Protein AF-A0A3D5R9Z0-F1 (afdb_monomer)

Foldseek 3Di:
DDWFDQLLATADLDDLVRLVVVVVVCVVVVHDFFEAADEPVLSVVCNVDVVSSVVRNPGPHYFHADCVVVVSCVVVVRDRPDHHHPVSRD

Sequence (90 aa):
MKRTSILGVKINNLKFTEVEEILLDTLAKGKKKSVFTPNTEIIMMCQEDKDLLRVINSGDIVTPDGIGLIYASKIYRAGLKERVTGFDIS

Mean predicted aligned error: 3.31 Å

Solvent-accessible surface area (backbone atoms only — not comparable to full-atom values): 5112 Å² total; per-residue (Å²): 132,69,62,32,63,57,91,83,43,53,31,43,59,49,47,59,68,60,50,50,55,51,50,53,54,33,52,77,68,76,49,86,78,49,75,41,49,52,32,58,68,53,53,55,50,32,73,80,31,67,64,58,39,52,53,60,55,65,37,75,41,24,34,38,12,54,67,60,44,55,54,48,18,62,75,68,68,41,67,58,77,48,72,34,42,57,75,82,77,103

pLDDT: mean 91.86, std 6.7, range [65.69, 98.31]

Radius of gyration: 12.66 Å; Cα contacts (8 Å, |Δi|>4): 141; chains: 1; bounding box: 31×20×34 Å

Structure (mmCIF, N/CA/C/O backbone):
data_AF-A0A3D5R9Z0-F1
#
_entry.id   AF-A0A3D5R9Z0-F1
#
loop_
_atom_site.group_PDB
_atom_site.id
_atom_site.type_symbol
_atom_site.label_atom_id
_atom_site.label_alt_id
_atom_site.label_comp_id
_atom_site.label_asym_id
_atom_site.label_entity_id
_atom_site.label_seq_id
_atom_site.pdbx_PDB_ins_code
_atom_site.Cartn_x
_atom_site.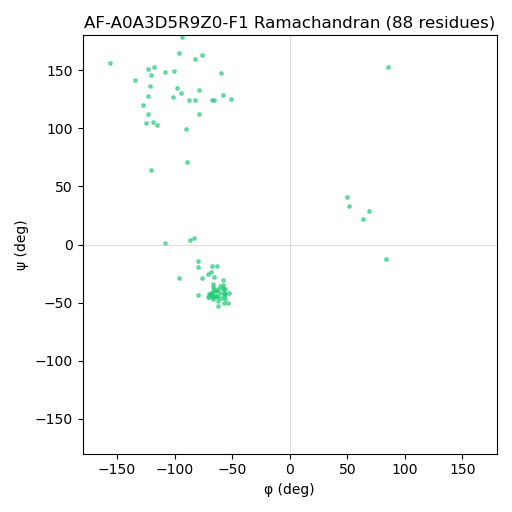Cartn_y
_atom_site.Cartn_z
_atom_site.occupancy
_atom_site.B_iso_or_equiv
_atom_site.auth_seq_id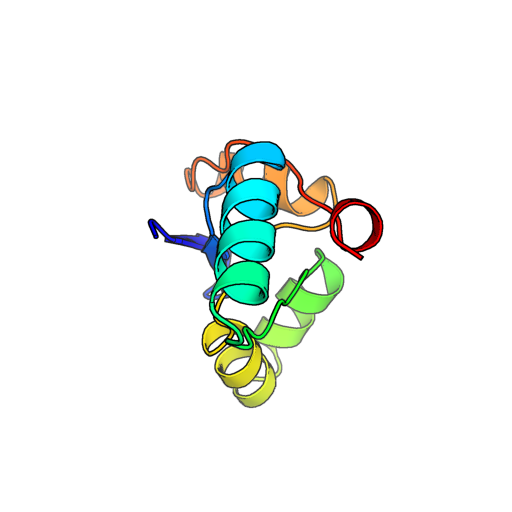
_atom_site.auth_comp_id
_atom_site.auth_asym_id
_atom_site.auth_atom_id
_atom_site.pdbx_PDB_model_num
ATOM 1 N N . MET A 1 1 ? -6.270 10.759 1.673 1.00 78.88 1 MET A N 1
ATOM 2 C CA . MET A 1 1 ? -4.859 10.405 1.959 1.00 78.88 1 MET A CA 1
ATOM 3 C C . MET A 1 1 ? -4.048 10.605 0.690 1.00 78.88 1 MET A C 1
ATOM 5 O O . MET A 1 1 ? -4.527 10.212 -0.369 1.00 78.88 1 MET A O 1
ATOM 9 N N . LYS A 1 2 ? -2.870 11.239 0.762 1.00 85.38 2 LYS A N 1
ATOM 10 C CA . LYS A 1 2 ? -2.028 11.441 -0.426 1.00 85.38 2 LYS A CA 1
ATOM 11 C C . LYS A 1 2 ? -1.504 10.086 -0.908 1.00 85.38 2 LYS A C 1
ATOM 13 O O . LYS A 1 2 ? -0.885 9.355 -0.135 1.00 85.38 2 LYS A O 1
ATOM 18 N N . ARG A 1 3 ? -1.758 9.763 -2.175 1.00 92.50 3 ARG A N 1
ATOM 19 C CA . ARG A 1 3 ? -1.186 8.591 -2.843 1.00 92.50 3 ARG A CA 1
ATOM 20 C C . ARG A 1 3 ? -0.144 9.026 -3.861 1.00 92.50 3 ARG A C 1
ATOM 22 O O . ARG A 1 3 ? -0.254 10.106 -4.439 1.00 92.50 3 ARG A O 1
ATOM 29 N N . THR A 1 4 ? 0.855 8.181 -4.054 1.00 92.19 4 THR A N 1
ATOM 30 C CA . THR A 1 4 ? 1.868 8.309 -5.095 1.00 92.19 4 THR A CA 1
ATOM 31 C C . THR A 1 4 ? 1.787 7.106 -6.025 1.00 92.19 4 THR A C 1
ATOM 33 O O . THR A 1 4 ? 1.307 6.048 -5.620 1.00 92.19 4 THR A O 1
ATOM 36 N N . SER A 1 5 ? 2.192 7.276 -7.279 1.00 92.94 5 SER A N 1
ATOM 37 C CA . SER A 1 5 ? 2.130 6.209 -8.279 1.00 92.94 5 SER A CA 1
ATOM 38 C C . SER A 1 5 ? 3.509 5.595 -8.467 1.00 92.94 5 SER A C 1
ATOM 40 O O . SER A 1 5 ? 4.468 6.316 -8.742 1.00 92.94 5 SER A O 1
ATOM 42 N N . ILE A 1 6 ? 3.600 4.272 -8.347 1.00 92.81 6 ILE A N 1
ATOM 43 C CA . ILE A 1 6 ? 4.774 3.492 -8.742 1.00 92.81 6 ILE A CA 1
ATOM 44 C C . ILE A 1 6 ? 4.289 2.466 -9.756 1.00 92.81 6 ILE A C 1
ATOM 46 O O . ILE A 1 6 ? 3.494 1.595 -9.416 1.00 92.81 6 ILE A O 1
ATOM 50 N N . LEU A 1 7 ? 4.716 2.619 -11.013 1.00 93.38 7 LEU A N 1
ATOM 51 C CA . LEU A 1 7 ? 4.301 1.750 -12.124 1.00 93.38 7 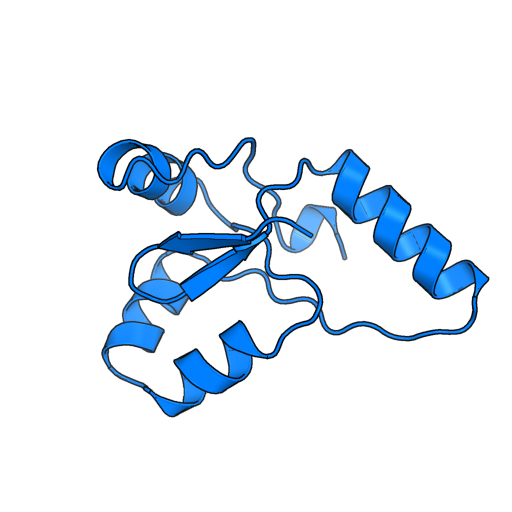LEU A CA 1
ATOM 52 C C . LEU A 1 7 ? 2.767 1.564 -12.209 1.00 93.38 7 LEU A C 1
ATOM 54 O O . LEU A 1 7 ? 2.257 0.469 -12.410 1.00 93.38 7 LEU A O 1
ATOM 58 N N . GLY A 1 8 ? 2.007 2.643 -11.991 1.00 94.38 8 GLY A N 1
ATOM 59 C CA . GLY A 1 8 ? 0.538 2.628 -12.047 1.00 94.38 8 GLY A CA 1
ATOM 60 C C . GLY A 1 8 ? -0.166 2.156 -10.768 1.00 94.38 8 GLY A C 1
ATOM 61 O O . GLY A 1 8 ? -1.373 2.384 -10.626 1.00 94.38 8 GLY A O 1
ATOM 62 N N . VAL A 1 9 ? 0.557 1.573 -9.808 1.00 96.38 9 VAL A N 1
ATOM 63 C CA . VAL A 1 9 ? 0.019 1.205 -8.492 1.00 96.38 9 VAL A CA 1
ATOM 64 C C . VAL A 1 9 ? 0.031 2.429 -7.574 1.00 96.38 9 VAL A C 1
ATOM 66 O O . VAL A 1 9 ? 1.062 3.077 -7.376 1.00 96.38 9 VAL A O 1
ATOM 69 N N . LYS A 1 10 ? -1.135 2.768 -7.018 1.00 95.94 10 LYS A N 1
ATOM 70 C CA . LYS A 1 10 ? -1.364 3.938 -6.164 1.00 95.94 10 LYS A CA 1
ATOM 71 C C . LYS A 1 10 ? -1.116 3.574 -4.706 1.00 95.94 10 LYS A C 1
ATOM 73 O O . LYS A 1 10 ? -2.002 3.056 -4.033 1.00 95.94 10 LYS A O 1
ATOM 78 N N . ILE A 1 11 ? 0.062 3.926 -4.212 1.00 95.38 11 ILE A N 1
ATOM 79 C CA . ILE A 1 11 ? 0.521 3.618 -2.857 1.00 95.38 11 ILE A CA 1
ATOM 80 C C . ILE A 1 11 ? 0.293 4.828 -1.945 1.00 95.38 11 ILE A C 1
ATOM 82 O O . ILE A 1 11 ? 0.596 5.969 -2.307 1.00 95.38 11 ILE A O 1
ATOM 86 N N . ASN A 1 12 ? -0.246 4.598 -0.751 1.00 95.31 12 ASN A N 1
ATOM 87 C CA . ASN A 1 12 ? -0.369 5.600 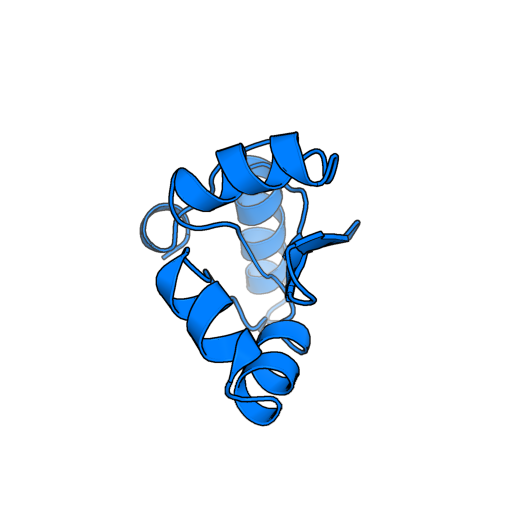0.300 1.00 95.31 12 ASN A CA 1
ATOM 88 C C . ASN A 1 12 ? 1.023 6.012 0.797 1.00 95.31 12 ASN A C 1
ATOM 90 O O . ASN A 1 12 ? 1.80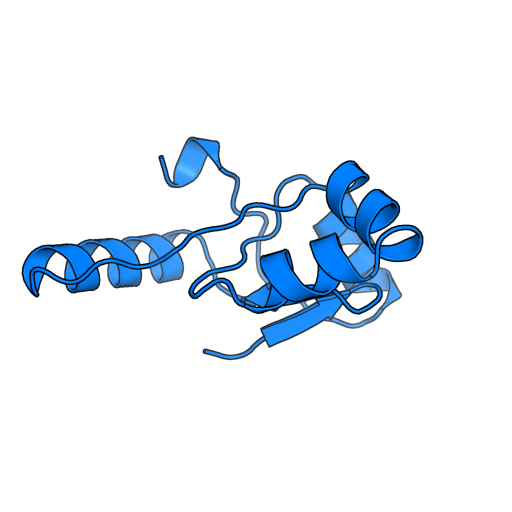6 5.184 1.250 1.00 95.31 12 ASN A O 1
ATOM 94 N N . ASN A 1 13 ? 1.320 7.312 0.748 1.00 93.00 13 ASN A N 1
ATOM 95 C CA . ASN A 1 13 ? 2.587 7.840 1.246 1.00 93.00 13 ASN A CA 1
ATOM 96 C C . ASN A 1 13 ? 2.475 8.213 2.734 1.00 93.00 13 ASN A C 1
ATOM 98 O O . ASN A 1 13 ? 2.400 9.394 3.090 1.00 93.00 13 ASN A O 1
ATOM 102 N N . LEU A 1 14 ? 2.387 7.183 3.572 1.00 92.06 14 LEU A N 1
ATOM 103 C CA . LEU A 1 14 ? 2.181 7.270 5.015 1.00 92.06 14 LEU A CA 1
ATOM 104 C C . LEU A 1 14 ? 3.314 6.552 5.752 1.00 92.06 14 LEU A C 1
ATOM 106 O O . LEU A 1 14 ? 3.895 5.603 5.228 1.00 92.06 14 LEU A O 1
ATOM 110 N N . LYS A 1 15 ? 3.613 7.024 6.958 1.00 91.94 15 LYS A N 1
ATOM 111 C CA . LYS A 1 15 ? 4.419 6.312 7.948 1.00 91.94 15 LYS A CA 1
ATOM 112 C C . LYS A 1 15 ? 3.607 5.208 8.611 1.00 91.94 15 LYS A C 1
ATOM 114 O O . LYS A 1 15 ? 2.377 5.263 8.600 1.00 91.94 15 LYS A O 1
ATOM 119 N N . PHE A 1 16 ? 4.294 4.274 9.257 1.00 91.75 16 PHE A N 1
ATOM 120 C CA . PHE A 1 16 ? 3.654 3.214 10.032 1.00 91.75 16 PHE A CA 1
ATOM 121 C C . PHE A 1 16 ? 2.666 3.770 11.071 1.00 91.75 16 PHE A C 1
ATOM 123 O O . PHE A 1 16 ? 1.494 3.408 11.054 1.00 91.75 16 PHE A O 1
ATOM 130 N N . THR A 1 17 ? 3.098 4.739 11.884 1.00 92.69 17 THR A N 1
ATOM 131 C CA . THR A 1 17 ? 2.256 5.346 12.932 1.00 92.69 17 THR A CA 1
ATOM 132 C C . THR A 1 17 ? 1.008 6.027 12.364 1.00 92.69 17 THR A C 1
ATOM 134 O O . THR A 1 17 ? -0.065 5.953 12.949 1.00 92.69 17 THR A O 1
ATOM 137 N N . GLU A 1 18 ? 1.117 6.650 11.183 1.00 93.94 18 GLU A N 1
ATOM 138 C CA . GLU A 1 18 ? -0.033 7.257 10.499 1.00 93.94 18 GLU A CA 1
ATOM 139 C C . GLU A 1 18 ? -1.037 6.175 10.054 1.00 93.94 18 GLU A C 1
ATOM 141 O O . GLU A 1 18 ? -2.244 6.405 10.079 1.00 93.94 18 GLU A O 1
ATOM 146 N N . VAL A 1 19 ? -0.563 4.998 9.630 1.00 93.81 19 VAL A N 1
ATOM 147 C CA . VAL A 1 19 ? -1.428 3.866 9.256 1.00 93.81 19 VAL A CA 1
ATOM 148 C C . VAL A 1 19 ? -2.095 3.263 10.493 1.00 93.81 19 VAL A C 1
ATOM 150 O O . VAL A 1 19 ? -3.307 3.046 10.469 1.00 93.81 19 VAL A O 1
ATOM 153 N N . GLU A 1 20 ? -1.339 3.051 11.568 1.00 94.06 20 GLU A N 1
ATOM 154 C CA . GLU A 1 20 ? -1.831 2.518 12.842 1.00 94.06 20 GLU A CA 1
ATOM 155 C C . GLU A 1 20 ? -2.958 3.386 13.423 1.00 94.06 20 GLU A C 1
ATOM 157 O O . GLU A 1 20 ? -4.054 2.884 13.681 1.00 94.06 20 GLU A O 1
ATOM 162 N N . GLU A 1 21 ? -2.749 4.703 13.521 1.00 95.19 21 GLU A N 1
ATOM 163 C CA . GLU A 1 21 ? -3.768 5.651 13.993 1.00 95.19 21 GLU A CA 1
ATOM 164 C C . GLU A 1 21 ? -5.061 5.566 13.165 1.00 95.19 21 GLU A C 1
ATOM 166 O O . GLU A 1 21 ? -6.168 5.553 13.710 1.00 95.19 21 GLU A O 1
ATOM 171 N N . ILE A 1 22 ? -4.938 5.462 11.836 1.00 94.88 22 ILE A N 1
ATOM 172 C CA . ILE A 1 22 ? -6.090 5.349 10.934 1.00 94.88 22 ILE A CA 1
ATOM 173 C C . ILE A 1 22 ? -6.851 4.041 11.167 1.00 94.88 22 ILE A C 1
ATOM 175 O O . ILE A 1 22 ? -8.086 4.038 11.089 1.00 94.88 22 ILE A O 1
ATOM 179 N N . LEU A 1 23 ? -6.148 2.931 11.390 1.00 94.50 23 LEU A N 1
ATOM 180 C CA . LEU A 1 23 ? -6.766 1.626 11.621 1.00 94.50 23 LEU A CA 1
ATOM 181 C C . LEU A 1 23 ? -7.474 1.587 12.979 1.00 94.50 23 LEU A C 1
ATOM 183 O O . LEU A 1 23 ? -8.644 1.202 13.027 1.00 94.50 23 LEU A O 1
ATOM 187 N N . LEU A 1 24 ? -6.834 2.081 14.041 1.00 95.12 24 LEU A N 1
ATOM 188 C CA . LEU A 1 24 ? -7.432 2.174 15.375 1.00 95.12 24 LEU A CA 1
ATOM 189 C C . LEU A 1 24 ? -8.696 3.047 15.378 1.00 95.12 24 LEU A C 1
ATOM 191 O O . LEU A 1 24 ? -9.734 2.622 15.887 1.00 95.12 24 LEU A O 1
ATOM 195 N N . ASP A 1 25 ? -8.661 4.218 14.735 1.00 96.88 25 ASP A N 1
ATOM 196 C CA . ASP A 1 25 ? -9.842 5.082 14.578 1.00 96.88 25 ASP A CA 1
ATOM 197 C C . ASP A 1 25 ? -10.959 4.402 13.764 1.00 96.88 25 ASP A C 1
ATOM 199 O O . ASP A 1 25 ? -12.146 4.529 14.074 1.00 96.88 25 ASP A O 1
ATOM 203 N N . THR A 1 26 ? -10.589 3.640 12.730 1.00 95.88 26 THR A N 1
ATOM 204 C CA . THR A 1 26 ? -11.545 2.890 11.901 1.00 95.88 26 THR A CA 1
ATOM 205 C C . THR A 1 26 ? -12.272 1.830 12.733 1.00 95.88 26 THR A C 1
ATOM 207 O O . THR A 1 26 ? -13.500 1.732 12.649 1.00 95.88 26 THR A O 1
ATOM 210 N N . LEU A 1 27 ? -11.533 1.088 13.564 1.00 95.00 27 LEU A N 1
ATOM 211 C CA . LEU A 1 27 ? -12.078 0.074 14.466 1.00 95.00 27 LEU A CA 1
ATOM 212 C C . LEU A 1 27 ? -12.952 0.693 15.559 1.00 95.00 27 LEU A C 1
ATOM 214 O O . LEU A 1 27 ? -14.072 0.230 15.770 1.00 95.00 27 LEU A O 1
ATOM 218 N N . ALA A 1 28 ? -12.498 1.780 16.191 1.00 97.06 28 ALA A N 1
ATOM 219 C CA . ALA A 1 28 ? -13.262 2.498 17.214 1.00 97.06 28 ALA A CA 1
ATOM 220 C C . ALA A 1 28 ? -14.621 3.000 16.690 1.00 97.06 28 ALA A C 1
ATOM 222 O O . ALA A 1 28 ? -15.600 3.064 17.431 1.00 97.06 28 ALA A O 1
ATOM 223 N N . LYS A 1 29 ? -14.705 3.312 15.391 1.00 97.50 29 LYS A N 1
ATOM 224 C CA . LYS A 1 29 ? -15.938 3.736 14.708 1.00 97.50 29 LYS A CA 1
ATOM 225 C C . LYS A 1 29 ? -16.795 2.575 14.188 1.00 97.50 29 LYS A C 1
ATOM 227 O O . LYS A 1 29 ? -17.781 2.832 13.497 1.00 97.50 29 LYS A O 1
ATOM 232 N N . GLY A 1 30 ? -16.419 1.321 14.451 1.00 96.56 30 GLY A N 1
ATOM 233 C CA . GLY A 1 30 ? -17.120 0.131 13.955 1.00 96.56 30 GLY A CA 1
ATOM 234 C C . GLY A 1 30 ? -17.102 -0.004 12.428 1.00 96.56 30 GLY A C 1
ATOM 235 O O . GLY A 1 30 ? -17.975 -0.652 11.850 1.00 96.56 30 GLY A O 1
ATOM 236 N N . LYS A 1 31 ? -16.144 0.643 11.753 1.00 97.00 31 LYS A N 1
ATOM 237 C CA . LYS A 1 31 ? -16.001 0.609 10.293 1.00 97.00 31 LYS A CA 1
ATOM 238 C C . LYS A 1 31 ? -14.986 -0.454 9.881 1.00 97.00 31 LYS A C 1
ATOM 240 O O . LYS A 1 31 ? -14.204 -0.946 10.686 1.00 97.00 31 LYS A O 1
ATOM 245 N N . LYS A 1 32 ? -14.994 -0.794 8.593 1.00 94.75 32 LYS A N 1
ATOM 246 C CA . LYS A 1 32 ? -14.024 -1.702 7.972 1.00 94.75 32 LYS A CA 1
ATOM 247 C C . LYS A 1 32 ? -13.295 -0.973 6.853 1.00 94.75 32 LYS A C 1
ATOM 249 O O . LYS A 1 32 ? -13.893 -0.131 6.185 1.00 94.75 32 LYS A O 1
ATOM 254 N N . LYS A 1 33 ? -12.023 -1.310 6.664 1.00 95.25 33 LYS A N 1
ATOM 255 C CA . LYS A 1 33 ? -11.197 -0.857 5.545 1.00 95.25 33 LYS A CA 1
ATOM 256 C C . LYS A 1 33 ? -10.427 -2.035 4.977 1.00 95.25 33 LYS A C 1
ATOM 258 O O . LYS A 1 33 ? -9.956 -2.886 5.724 1.00 95.25 33 LYS A O 1
ATOM 263 N N . SER A 1 34 ? -10.310 -2.058 3.661 1.00 96.00 34 SER A N 1
ATOM 264 C CA . SER A 1 34 ? -9.429 -2.961 2.935 1.00 96.00 34 S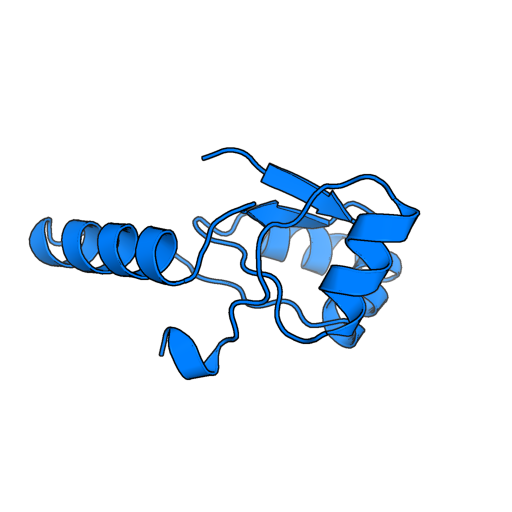ER A CA 1
ATOM 265 C C . SER A 1 34 ? -7.991 -2.444 2.987 1.00 96.00 34 SER A C 1
ATOM 267 O O . SER A 1 34 ? -7.731 -1.256 2.765 1.00 96.00 34 SER A O 1
ATOM 269 N N . VAL A 1 35 ? -7.056 -3.340 3.294 1.00 95.44 35 VAL A N 1
ATOM 270 C CA . VAL A 1 35 ? -5.629 -3.028 3.364 1.00 95.44 35 VAL A CA 1
ATOM 271 C C . VAL A 1 35 ? -4.887 -3.945 2.404 1.00 95.44 35 VAL A C 1
ATOM 273 O O . VAL A 1 35 ? -5.057 -5.161 2.453 1.00 95.44 35 VAL A O 1
ATOM 276 N N . PHE A 1 36 ? -4.076 -3.361 1.527 1.00 96.31 36 PHE A N 1
ATOM 277 C CA . PHE A 1 36 ? -3.199 -4.090 0.619 1.00 96.31 36 PHE A CA 1
ATOM 278 C C . PHE A 1 36 ? -1.753 -3.676 0.853 1.00 96.31 36 PHE A C 1
ATOM 280 O O . PHE A 1 36 ? -1.447 -2.489 0.948 1.00 96.31 36 PHE A O 1
ATOM 287 N N . THR A 1 37 ? -0.858 -4.655 0.889 1.00 95.38 37 THR A N 1
ATOM 288 C CA . THR A 1 37 ? 0.577 -4.453 1.118 1.00 95.38 37 THR A CA 1
ATOM 289 C C . THR A 1 37 ? 1.366 -4.979 -0.081 1.00 95.38 37 THR A C 1
ATOM 291 O O . THR A 1 37 ? 2.062 -5.990 0.031 1.00 95.38 37 THR A O 1
ATOM 294 N N . PRO A 1 38 ? 1.208 -4.385 -1.284 1.00 95.00 38 PRO A N 1
ATOM 295 C CA . PRO A 1 38 ? 1.934 -4.857 -2.450 1.00 95.00 38 PRO A CA 1
ATOM 296 C C . PRO A 1 38 ? 3.437 -4.793 -2.183 1.00 95.00 38 PRO A C 1
ATOM 298 O O . PRO A 1 38 ? 3.959 -3.753 -1.783 1.00 95.00 38 PRO A O 1
ATOM 301 N N . ASN A 1 39 ? 4.118 -5.905 -2.434 1.00 93.50 39 ASN A N 1
ATOM 302 C CA . ASN A 1 39 ? 5.566 -5.968 -2.533 1.00 93.50 39 ASN A CA 1
ATOM 303 C C . ASN A 1 39 ? 6.009 -5.818 -3.998 1.00 93.50 39 ASN A C 1
ATOM 305 O O . ASN A 1 39 ? 5.172 -5.713 -4.895 1.00 93.50 39 ASN A O 1
ATOM 309 N N . THR A 1 40 ? 7.318 -5.822 -4.267 1.00 93.00 40 THR A N 1
ATOM 310 C CA . THR A 1 40 ? 7.852 -5.689 -5.636 1.00 93.00 40 THR A CA 1
ATOM 311 C C . THR A 1 40 ? 7.245 -6.701 -6.614 1.00 93.00 40 THR A C 1
ATOM 313 O O . THR A 1 40 ? 6.907 -6.326 -7.732 1.00 93.00 40 THR A O 1
ATOM 316 N N . GLU A 1 41 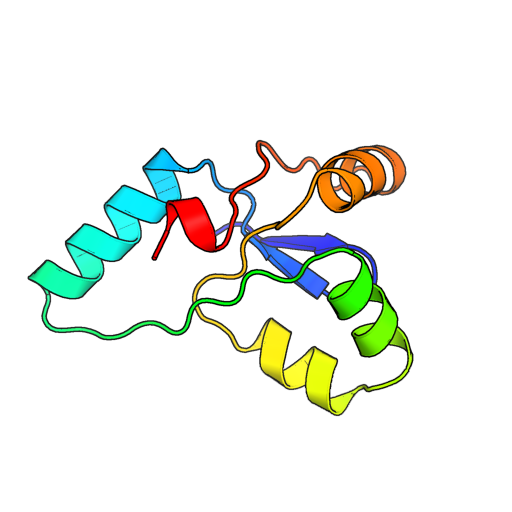? 7.066 -7.959 -6.206 1.00 94.31 41 GLU A N 1
ATOM 317 C CA . GLU A 1 41 ? 6.504 -9.010 -7.066 1.00 94.31 41 GLU A CA 1
ATOM 318 C C . GLU A 1 41 ? 5.058 -8.689 -7.463 1.00 94.31 41 GLU A C 1
ATOM 320 O O . GLU A 1 41 ? 4.712 -8.754 -8.640 1.00 94.31 41 GLU A O 1
ATOM 325 N N . ILE A 1 42 ? 4.234 -8.233 -6.514 1.00 96.25 42 ILE A N 1
ATOM 326 C CA . ILE A 1 42 ? 2.847 -7.822 -6.780 1.00 96.25 42 ILE A CA 1
ATOM 327 C C . ILE A 1 42 ? 2.792 -6.626 -7.735 1.00 96.25 42 ILE A C 1
ATOM 329 O O . ILE A 1 42 ? 1.949 -6.600 -8.633 1.00 96.25 42 ILE A O 1
ATOM 333 N N . ILE A 1 43 ? 3.696 -5.652 -7.588 1.00 95.50 43 ILE A N 1
ATOM 334 C CA . ILE A 1 43 ? 3.776 -4.514 -8.519 1.00 95.50 43 ILE A CA 1
ATOM 335 C C . ILE A 1 43 ? 4.070 -4.992 -9.943 1.00 95.50 43 ILE A C 1
ATOM 337 O O . ILE A 1 43 ? 3.467 -4.477 -10.888 1.00 95.50 43 ILE A O 1
ATOM 341 N N . MET A 1 44 ? 4.973 -5.964 -10.094 1.00 95.50 44 MET A N 1
ATOM 342 C CA . MET A 1 44 ? 5.313 -6.533 -11.398 1.00 95.50 44 MET A CA 1
ATOM 343 C C . MET A 1 44 ? 4.142 -7.318 -11.990 1.00 95.50 44 MET A C 1
ATOM 345 O O . MET A 1 44 ? 3.805 -7.093 -13.149 1.00 95.50 44 MET A O 1
ATOM 349 N N . MET A 1 45 ? 3.441 -8.130 -11.191 1.00 97.62 45 MET A N 1
ATOM 350 C CA . MET A 1 45 ? 2.221 -8.818 -11.638 1.00 97.62 45 MET A CA 1
ATOM 351 C C . MET A 1 45 ? 1.145 -7.834 -12.121 1.00 97.62 45 MET A C 1
ATOM 353 O O . MET A 1 45 ? 0.498 -8.075 -13.135 1.00 97.62 45 MET A O 1
ATOM 357 N N . CYS A 1 46 ? 0.996 -6.676 -11.467 1.00 97.62 46 CYS A N 1
ATOM 358 C CA . CYS A 1 46 ? 0.058 -5.632 -11.904 1.00 97.62 46 CYS A CA 1
ATOM 359 C C . CYS A 1 46 ? 0.379 -5.040 -13.291 1.00 97.62 46 CYS A C 1
ATOM 361 O O . CYS A 1 46 ? -0.485 -4.385 -13.876 1.00 97.62 46 CYS A O 1
ATOM 363 N N . GLN A 1 47 ? 1.602 -5.209 -13.808 1.00 97.12 47 GLN A N 1
ATOM 364 C CA . GLN A 1 47 ? 1.948 -4.748 -15.159 1.00 97.12 47 GLN A CA 1
ATOM 365 C C . GLN A 1 47 ? 1.375 -5.670 -16.239 1.00 97.12 47 GLN A C 1
ATOM 367 O O . GLN A 1 47 ? 1.074 -5.214 -17.342 1.00 97.12 47 GLN A O 1
ATOM 372 N N . GLU A 1 48 ? 1.208 -6.950 -15.913 1.00 97.75 48 GLU A N 1
ATOM 373 C CA . GLU A 1 48 ? 0.692 -7.981 -16.816 1.00 97.75 48 GLU A CA 1
ATOM 374 C C . GLU A 1 48 ? -0.816 -8.197 -16.620 1.00 97.75 48 GLU A C 1
ATOM 376 O O . GLU A 1 48 ? -1.531 -8.502 -17.574 1.00 97.75 48 GLU A O 1
ATOM 381 N N . ASP A 1 49 ? -1.321 -7.948 -15.407 1.00 98.12 49 ASP A N 1
ATOM 382 C CA . ASP A 1 49 ? -2.721 -8.125 -15.030 1.00 98.12 49 ASP A CA 1
ATOM 383 C C . ASP A 1 49 ? -3.393 -6.788 -14.660 1.00 98.12 49 ASP A C 1
ATOM 385 O O . ASP A 1 49 ? -3.256 -6.238 -13.558 1.00 98.12 49 ASP A O 1
ATOM 389 N N . LYS A 1 50 ? -4.189 -6.269 -15.603 1.00 97.06 50 LYS A N 1
ATOM 390 C CA . LYS A 1 50 ? -4.965 -5.033 -15.421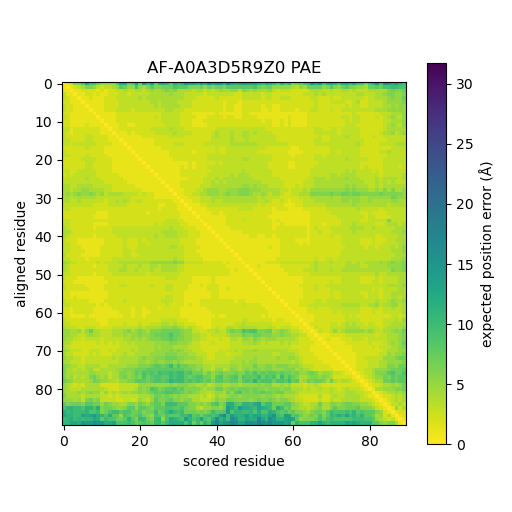 1.00 97.06 50 LYS A CA 1
ATOM 391 C C . LYS A 1 50 ? -6.090 -5.175 -14.401 1.00 97.06 50 LYS A C 1
ATOM 393 O O . LYS A 1 50 ? -6.557 -4.153 -13.895 1.00 97.06 50 LYS A O 1
ATOM 398 N N . ASP A 1 51 ? -6.579 -6.377 -14.143 1.00 98.25 51 ASP A N 1
ATOM 399 C CA . ASP A 1 51 ? -7.671 -6.619 -13.207 1.00 98.25 51 ASP A CA 1
ATOM 400 C C . ASP A 1 51 ? -7.117 -6.606 -11.784 1.00 98.25 51 ASP A C 1
ATOM 402 O O . ASP A 1 51 ? -7.646 -5.881 -10.937 1.00 98.25 51 ASP A O 1
ATOM 406 N N . LEU A 1 52 ? -5.970 -7.256 -11.566 1.00 98.12 52 LEU A N 1
ATOM 407 C CA . LEU A 1 52 ? -5.202 -7.150 -10.327 1.00 98.12 52 LEU A CA 1
ATOM 408 C C . LEU A 1 52 ? -4.847 -5.692 -10.011 1.00 98.12 52 LEU A C 1
ATOM 410 O O . LEU A 1 52 ? -5.098 -5.220 -8.900 1.00 98.12 52 LEU A O 1
ATOM 414 N N . LEU A 1 53 ? -4.347 -4.940 -10.998 1.00 98.31 53 LEU A N 1
ATOM 415 C CA . LEU A 1 53 ? -4.055 -3.515 -10.830 1.00 98.31 53 LEU A CA 1
ATOM 416 C C . LEU A 1 53 ? -5.294 -2.718 -10.387 1.00 98.31 53 LEU A C 1
ATOM 418 O O . LEU A 1 53 ? -5.190 -1.836 -9.527 1.00 98.31 53 LEU A O 1
ATOM 422 N N . ARG A 1 54 ? -6.471 -3.006 -10.966 1.00 98.19 54 ARG A N 1
ATOM 423 C CA . ARG A 1 54 ? -7.734 -2.355 -10.575 1.00 98.19 54 ARG A CA 1
ATOM 424 C C . ARG A 1 54 ? -8.123 -2.712 -9.144 1.00 98.19 54 ARG A C 1
ATOM 426 O O . ARG A 1 54 ? -8.485 -1.805 -8.394 1.00 98.19 54 ARG A O 1
ATOM 433 N N . VAL A 1 55 ? -8.008 -3.982 -8.757 1.00 98.19 55 VAL A N 1
ATOM 434 C CA . VAL A 1 55 ? -8.314 -4.447 -7.397 1.00 98.19 55 VAL A CA 1
ATOM 435 C C . VAL A 1 55 ? -7.394 -3.779 -6.378 1.00 98.19 55 VAL A C 1
ATOM 437 O O . VAL A 1 55 ? -7.894 -3.123 -5.466 1.00 98.19 55 VAL A O 1
ATOM 440 N N . ILE A 1 56 ? -6.073 -3.835 -6.563 1.00 97.75 56 ILE A N 1
ATOM 441 C CA . ILE A 1 56 ? -5.115 -3.207 -5.638 1.00 97.75 56 ILE A CA 1
ATOM 442 C C . ILE A 1 56 ? -5.386 -1.703 -5.498 1.00 97.75 56 ILE A C 1
ATOM 444 O O . ILE A 1 56 ? -5.445 -1.173 -4.389 1.00 97.75 56 ILE A O 1
ATOM 448 N N . ASN A 1 57 ? -5.632 -1.002 -6.609 1.00 97.62 57 ASN A N 1
ATOM 449 C CA . ASN A 1 57 ? -5.909 0.434 -6.578 1.00 97.62 57 ASN A CA 1
ATOM 450 C C . ASN A 1 57 ? -7.247 0.802 -5.916 1.00 97.62 57 ASN A C 1
ATOM 452 O O . ASN A 1 57 ? -7.411 1.960 -5.516 1.00 97.62 57 ASN A O 1
ATOM 456 N N . SER A 1 58 ? -8.175 -0.151 -5.791 1.00 97.19 58 SER A N 1
ATOM 457 C CA . SER A 1 58 ? -9.457 0.034 -5.102 1.00 97.19 58 SER A CA 1
ATOM 458 C C . SER A 1 58 ? -9.357 -0.058 -3.576 1.00 97.19 58 SER A C 1
ATOM 460 O O . SER A 1 58 ? -10.276 0.393 -2.898 1.00 97.19 58 SER A O 1
ATOM 462 N N . GLY A 1 59 ? -8.243 -0.574 -3.038 1.00 96.69 59 GLY A N 1
ATOM 463 C CA . GLY A 1 59 ? -8.041 -0.704 -1.595 1.00 96.69 59 GLY A CA 1
ATOM 464 C C . GLY A 1 59 ? -8.104 0.637 -0.873 1.00 96.69 59 GLY A C 1
ATOM 465 O O . GLY A 1 59 ? -7.686 1.657 -1.426 1.00 96.69 59 GLY A O 1
ATOM 466 N N . ASP A 1 60 ? -8.589 0.657 0.368 1.00 96.44 60 ASP A N 1
ATOM 467 C CA . ASP A 1 60 ? -8.681 1.878 1.179 1.00 96.44 60 ASP A CA 1
ATOM 468 C C . ASP A 1 60 ? -7.289 2.364 1.606 1.00 96.44 60 ASP A C 1
ATOM 470 O O . ASP A 1 60 ? -6.969 3.561 1.522 1.00 96.44 60 ASP A O 1
ATOM 474 N N . ILE A 1 61 ? -6.441 1.420 2.016 1.00 95.75 61 ILE A N 1
ATOM 475 C CA . ILE A 1 61 ? -5.055 1.647 2.420 1.00 95.75 61 ILE A CA 1
ATOM 476 C C . ILE A 1 61 ? -4.157 0.704 1.620 1.00 95.75 61 ILE A C 1
ATOM 478 O O . ILE A 1 61 ? -4.293 -0.510 1.697 1.00 95.75 61 ILE A O 1
ATOM 482 N N . VAL A 1 62 ? -3.231 1.271 0.852 1.00 96.44 62 VAL A N 1
ATOM 483 C CA . VAL A 1 62 ? -2.243 0.525 0.070 1.00 96.44 62 VAL A CA 1
ATOM 484 C C . VAL A 1 62 ? -0.854 0.919 0.566 1.00 96.44 62 VAL A C 1
ATOM 486 O O . VAL A 1 62 ? -0.414 2.034 0.288 1.00 96.44 62 VAL A O 1
ATOM 489 N N . THR A 1 63 ? -0.175 0.064 1.327 1.00 95.00 63 THR A N 1
ATOM 490 C CA . THR A 1 63 ? 1.144 0.367 1.909 1.00 95.00 63 THR A CA 1
ATOM 491 C C . THR A 1 63 ? 2.283 -0.273 1.112 1.00 95.00 63 THR A C 1
ATOM 493 O O . THR A 1 63 ? 2.092 -1.320 0.497 1.00 95.00 63 THR A O 1
ATOM 496 N N . PRO A 1 64 ? 3.477 0.344 1.070 1.00 93.38 64 PRO A N 1
ATOM 497 C CA . PRO A 1 64 ? 4.613 -0.251 0.381 1.00 93.38 64 PRO A CA 1
ATOM 498 C C . PRO A 1 64 ? 5.271 -1.342 1.235 1.00 93.38 64 PRO A C 1
ATOM 500 O O . PRO A 1 64 ? 5.930 -1.026 2.231 1.00 93.38 64 PRO A O 1
ATOM 503 N N . ASP A 1 65 ? 5.162 -2.599 0.801 1.00 92.12 65 ASP A N 1
ATOM 504 C CA . ASP A 1 65 ? 5.847 -3.722 1.441 1.00 92.12 65 ASP A CA 1
ATOM 505 C C . ASP A 1 65 ? 7.188 -4.027 0.750 1.00 92.12 65 ASP A C 1
ATOM 507 O O . ASP A 1 65 ? 7.296 -4.160 -0.467 1.00 92.12 65 ASP A O 1
ATOM 511 N N . GLY A 1 66 ? 8.257 -4.143 1.528 1.00 87.50 66 GLY A N 1
ATOM 512 C CA . GLY A 1 66 ? 9.590 -4.424 0.998 1.00 87.50 66 GLY A CA 1
ATOM 513 C C . GLY A 1 66 ? 10.390 -3.195 0.540 1.00 87.50 66 GLY A C 1
ATOM 514 O O . GLY A 1 66 ? 9.884 -2.140 0.158 1.00 87.50 66 GLY A O 1
ATOM 515 N N . ILE A 1 67 ? 11.715 -3.336 0.601 1.00 86.38 67 ILE A N 1
ATOM 516 C CA . ILE A 1 67 ? 12.659 -2.240 0.339 1.00 86.38 67 ILE A CA 1
ATOM 517 C C . ILE A 1 67 ? 12.712 -1.834 -1.142 1.00 86.38 67 ILE A C 1
ATOM 519 O O . ILE A 1 67 ? 13.007 -0.681 -1.460 1.00 86.38 67 ILE A O 1
ATOM 523 N N . GLY A 1 68 ? 12.379 -2.754 -2.055 1.00 88.88 68 GLY A N 1
ATOM 524 C CA . GLY A 1 68 ? 12.371 -2.499 -3.498 1.00 88.88 68 GLY A CA 1
ATOM 525 C C . GLY A 1 68 ? 11.470 -1.324 -3.880 1.00 88.88 68 GLY A C 1
ATOM 526 O O . GLY A 1 68 ? 11.863 -0.482 -4.685 1.00 88.88 68 GLY A O 1
ATOM 527 N N . LEU A 1 69 ? 10.320 -1.187 -3.216 1.00 89.62 69 LEU A N 1
ATOM 528 C CA . LEU A 1 69 ? 9.398 -0.068 -3.411 1.00 89.62 69 LEU A CA 1
ATOM 529 C C . LEU A 1 69 ? 9.969 1.277 -2.955 1.00 89.62 69 LEU A C 1
ATOM 531 O O . LEU A 1 69 ? 9.723 2.302 -3.592 1.00 89.62 69 LEU A O 1
ATOM 535 N N . ILE A 1 70 ? 10.782 1.288 -1.899 1.00 90.19 70 ILE A N 1
ATOM 536 C CA . ILE A 1 70 ? 11.466 2.502 -1.434 1.00 90.19 70 ILE A CA 1
ATOM 537 C C . ILE A 1 70 ? 12.511 2.953 -2.453 1.00 90.19 70 ILE A C 1
ATOM 539 O O . ILE A 1 70 ? 12.610 4.146 -2.753 1.00 90.19 70 ILE A O 1
ATOM 543 N N . TYR A 1 71 ? 13.257 2.015 -3.037 1.00 89.88 71 TYR A N 1
ATOM 544 C CA . TYR A 1 71 ? 14.198 2.329 -4.112 1.00 89.88 71 TYR A CA 1
ATOM 545 C C . TYR A 1 71 ? 13.484 2.786 -5.386 1.00 89.88 71 TYR A C 1
ATOM 547 O O . TYR A 1 71 ? 13.836 3.835 -5.928 1.00 89.88 71 TYR A O 1
ATOM 555 N N . ALA A 1 72 ? 12.437 2.077 -5.816 1.00 88.12 72 ALA A N 1
ATOM 556 C CA . ALA A 1 72 ? 11.613 2.477 -6.955 1.00 88.12 72 ALA A CA 1
ATOM 557 C C . ALA A 1 72 ? 11.047 3.889 -6.752 1.00 88.12 72 ALA A C 1
ATOM 559 O O . ALA A 1 72 ? 11.125 4.730 -7.642 1.00 88.12 72 ALA A O 1
ATOM 560 N N . SER A 1 73 ? 10.580 4.207 -5.545 1.00 89.31 73 SER A N 1
ATOM 561 C CA . SER A 1 73 ? 10.102 5.544 -5.208 1.00 89.31 73 SER A CA 1
ATOM 562 C C . SER A 1 73 ? 11.151 6.642 -5.418 1.00 89.31 73 SER A C 1
ATOM 564 O O . SER A 1 73 ? 10.804 7.736 -5.866 1.00 89.31 73 SER A O 1
ATOM 566 N N . LYS A 1 74 ? 12.432 6.378 -5.135 1.00 87.38 74 LYS A N 1
ATOM 567 C CA . LYS A 1 74 ? 13.515 7.340 -5.407 1.00 87.38 74 LYS A CA 1
ATOM 568 C C . LYS A 1 74 ? 13.724 7.531 -6.909 1.00 87.38 74 LYS A C 1
ATOM 570 O O . LYS A 1 74 ? 13.842 8.668 -7.358 1.00 87.38 74 LYS A O 1
ATOM 575 N N . ILE A 1 75 ? 13.704 6.440 -7.676 1.00 87.88 75 ILE A N 1
ATOM 576 C CA . ILE A 1 75 ? 13.866 6.451 -9.139 1.00 87.88 75 ILE A CA 1
ATOM 577 C C . ILE A 1 75 ? 12.725 7.233 -9.802 1.00 87.88 75 ILE A C 1
ATOM 579 O O . ILE A 1 75 ? 12.967 8.146 -10.589 1.00 87.88 75 ILE A O 1
ATOM 583 N N . TYR A 1 76 ? 11.482 6.940 -9.420 1.00 83.62 76 TYR A N 1
ATOM 584 C CA . TYR A 1 76 ? 10.281 7.579 -9.964 1.00 83.62 76 TYR A CA 1
ATOM 585 C C . TYR A 1 76 ? 9.938 8.922 -9.300 1.00 83.62 76 TYR A C 1
ATOM 587 O O . TYR A 1 76 ? 8.895 9.500 -9.599 1.00 83.62 76 TYR A O 1
ATOM 595 N N . ARG A 1 77 ? 10.790 9.433 -8.394 1.00 85.81 77 ARG A N 1
ATOM 596 C CA . ARG A 1 77 ? 10.558 10.665 -7.610 1.00 85.81 77 ARG A CA 1
ATOM 597 C C . ARG A 1 77 ? 9.191 10.679 -6.901 1.00 85.81 77 ARG A C 1
ATOM 599 O O . ARG A 1 77 ? 8.580 11.728 -6.712 1.00 85.81 77 ARG A O 1
ATOM 606 N N . ALA A 1 78 ? 8.726 9.502 -6.490 1.00 82.50 78 ALA A N 1
ATOM 607 C CA . ALA A 1 78 ? 7.420 9.268 -5.881 1.00 82.50 78 ALA A CA 1
ATOM 608 C C . ALA A 1 78 ? 7.382 9.654 -4.389 1.00 82.50 78 ALA A C 1
ATOM 610 O O . ALA A 1 78 ? 6.301 9.889 -3.842 1.00 82.50 78 ALA A O 1
ATOM 611 N N . GLY A 1 79 ? 8.550 9.748 -3.744 1.00 85.31 79 GLY A N 1
ATOM 612 C CA . GLY A 1 79 ? 8.724 10.337 -2.414 1.00 85.31 79 GLY A CA 1
ATOM 613 C C . GLY A 1 79 ? 8.104 9.557 -1.251 1.00 85.31 79 GLY A C 1
ATOM 614 O O . GLY A 1 79 ? 7.708 10.189 -0.274 1.00 85.31 79 GLY A O 1
ATOM 615 N N . LEU A 1 80 ? 7.984 8.226 -1.348 1.00 88.81 80 LEU A N 1
ATOM 616 C CA . LEU A 1 80 ? 7.580 7.358 -0.235 1.00 88.81 80 LEU A CA 1
ATOM 617 C C . LEU A 1 80 ? 8.425 7.642 1.014 1.00 88.81 80 LEU A C 1
ATOM 619 O O . LEU A 1 80 ? 9.655 7.594 0.957 1.00 88.81 80 LEU A O 1
ATOM 623 N N . LYS A 1 81 ? 7.744 7.941 2.124 1.00 84.81 81 LYS A N 1
ATOM 624 C CA . LYS A 1 81 ? 8.346 8.272 3.420 1.00 84.81 81 LYS A CA 1
ATOM 625 C C . LYS A 1 81 ? 9.024 7.062 4.063 1.00 84.81 81 LYS A C 1
ATOM 627 O O . LYS A 1 81 ? 10.099 7.207 4.632 1.00 84.81 81 LYS A O 1
ATOM 632 N N . GLU A 1 82 ? 8.376 5.901 4.007 1.00 85.94 82 GLU A N 1
ATOM 633 C CA . GLU A 1 82 ? 8.725 4.732 4.813 1.00 85.94 82 GLU A CA 1
ATOM 634 C C . GLU A 1 82 ? 8.232 3.434 4.154 1.00 85.94 82 GLU A C 1
ATOM 636 O O . GLU A 1 82 ? 7.305 3.458 3.342 1.00 85.94 82 GLU A O 1
ATOM 641 N N . ARG A 1 83 ? 8.873 2.309 4.499 1.00 87.88 83 ARG A N 1
ATOM 642 C CA . ARG A 1 83 ? 8.402 0.950 4.201 1.00 87.88 83 ARG A CA 1
ATOM 643 C C . ARG A 1 83 ? 7.473 0.502 5.324 1.00 87.88 83 ARG A C 1
ATOM 645 O O . ARG A 1 83 ? 7.917 0.465 6.465 1.00 87.88 83 ARG A O 1
ATOM 652 N N . VAL A 1 84 ? 6.249 0.107 4.992 1.00 85.88 84 VAL A N 1
ATOM 653 C CA . VAL A 1 84 ? 5.243 -0.342 5.965 1.00 85.88 84 VAL A CA 1
ATOM 654 C C . VAL A 1 84 ? 4.772 -1.729 5.546 1.00 85.88 84 VAL A C 1
ATOM 656 O O . VAL A 1 84 ? 4.055 -1.861 4.548 1.00 85.88 84 VAL A O 1
ATOM 659 N N . THR A 1 85 ? 5.233 -2.757 6.259 1.00 78.56 85 THR A N 1
ATOM 660 C CA . THR A 1 85 ? 5.004 -4.152 5.861 1.00 78.56 85 THR A CA 1
ATOM 661 C C . THR A 1 85 ? 3.636 -4.654 6.290 1.00 78.56 85 THR A C 1
ATOM 663 O O . THR A 1 85 ? 3.034 -4.110 7.214 1.00 78.56 85 THR A O 1
ATOM 666 N N . GLY A 1 86 ? 3.166 -5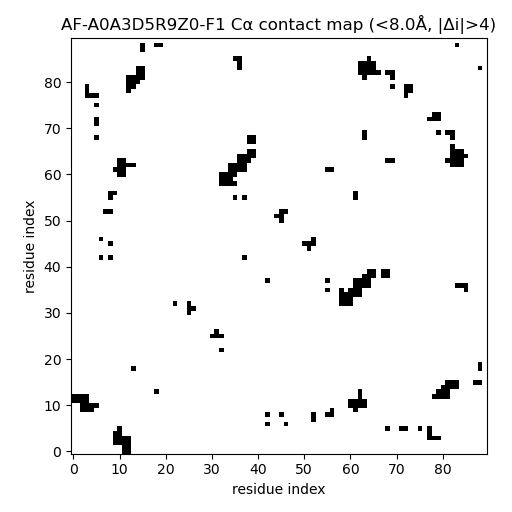.724 5.644 1.00 71.69 86 GLY A N 1
ATOM 667 C CA . GLY A 1 86 ? 1.963 -6.435 6.078 1.00 71.69 86 GLY A CA 1
ATOM 668 C C . GLY A 1 86 ? 2.064 -6.966 7.508 1.00 71.69 86 GLY A C 1
ATOM 669 O O . GLY A 1 86 ? 1.075 -6.917 8.226 1.00 71.69 86 GLY A O 1
ATOM 670 N N . PHE A 1 87 ? 3.256 -7.400 7.934 1.00 70.12 87 PHE A N 1
ATOM 671 C CA . PHE A 1 87 ? 3.501 -7.877 9.300 1.00 70.12 87 PHE A CA 1
ATOM 672 C C . PHE A 1 87 ? 3.343 -6.772 10.347 1.00 70.12 87 PHE A C 1
ATOM 674 O O . PHE A 1 87 ? 2.813 -7.022 11.421 1.00 70.12 87 PHE A O 1
ATOM 681 N N . ASP A 1 88 ? 3.783 -5.550 10.037 1.00 72.06 88 ASP A N 1
ATOM 682 C CA . ASP A 1 88 ? 3.698 -4.443 10.996 1.00 72.06 88 ASP A CA 1
ATOM 683 C C . ASP A 1 88 ? 2.233 -4.063 11.287 1.00 72.06 88 ASP A C 1
ATOM 685 O O . ASP A 1 88 ? 1.923 -3.562 12.363 1.00 72.06 88 ASP A O 1
ATOM 689 N N . ILE A 1 89 ? 1.330 -4.285 10.324 1.00 78.81 89 ILE A N 1
ATOM 690 C CA . ILE A 1 89 ? -0.062 -3.806 10.354 1.00 78.81 89 ILE A CA 1
ATOM 691 C C . ILE A 1 89 ? -1.111 -4.909 10.587 1.00 78.81 89 ILE A C 1
ATOM 693 O O . ILE A 1 89 ? -2.306 -4.602 10.538 1.00 78.81 89 ILE A O 1
ATOM 697 N N . SER A 1 90 ? -0.693 -6.167 10.772 1.00 65.69 90 SER A N 1
ATOM 698 C CA . SER A 1 90 ? -1.572 -7.337 10.951 1.00 65.69 90 SER A CA 1
ATOM 699 C C . SER A 1 90 ? -1.760 -7.738 12.405 1.00 65.69 90 SER A C 1
ATOM 701 O O . SER A 1 90 ? -0.728 -7.811 13.107 1.00 65.69 90 SER A O 1
#

Secondary structure (DSSP, 8-state):
--EEEETTEEEE---HHHHHHHHHHHHHTT----EE---HHHHHHHHH-HHHHHHHHH-SEE---SHHHHHHHHHTT--------TTTT-

Nearest PDB structures (foldseek):
  5wfg-assembly1_B  TM=8.516E-01  e=2.945E-07  Thermoanaerobacter italicus Ab9
  5wfg-assembly2_E  TM=8.542E-01  e=4.130E-07  Thermoanaerobacter italicus Ab9
  5wb4-assembly1_E  TM=8.536E-01  e=3.860E-07  Thermoanaerobacter italicus Ab9
  7n41-assembly2_B  TM=8.407E-01  e=1.596E-06  Thermoanaerobacter italicus Ab9
  5wfg-assembly1_C  TM=8.464E-01  e=4.400E-06  Thermoanaerobacter italicus Ab9